Protein AF-A0A8S2QNC8-F1 (afdb_monomer_lite)

Foldseek 3Di:
DDDDDDDPDDPDDDDPDDPPPPDDPDDDPVNDDDDDPDDDDDPADWDDWDADPVVRDIWTADPVGDID

Radius of gyration: 34.06 Å; chains: 1; bounding box: 55×45×92 Å

Secondary structure (DSSP, 8-state):
-----------PPP-----------S--GGG---PPP---S-SS-EEEEEEETTTTEEEEEETTS-B-

pLDDT: mean 73.09, std 18.02, range [40.78, 97.81]

Organism: NCBI:txid392030

Structure (mmCIF, N/CA/C/O backbone):
data_AF-A0A8S2QNC8-F1
#
_entry.id   AF-A0A8S2QNC8-F1
#
loop_
_atom_site.group_PDB
_atom_site.id
_atom_site.type_symbol
_atom_site.label_atom_id
_atom_site.label_alt_id
_atom_site.label_comp_id
_atom_site.label_asym_id
_atom_site.label_entity_id
_atom_site.label_seq_id
_atom_site.pdbx_PDB_ins_code
_atom_site.Cartn_x
_atom_site.Cartn_y
_atom_site.Cartn_z
_atom_site.occupancy
_atom_site.B_iso_or_equiv
_atom_site.auth_seq_id
_atom_site.auth_comp_id
_atom_site.auth_asym_id
_atom_site.auth_atom_id
_atom_site.pdbx_PDB_model_num
ATOM 1 N N . MET A 1 1 ? 38.579 21.316 80.253 1.00 44.97 1 MET A N 1
ATOM 2 C CA . MET A 1 1 ? 37.147 21.683 80.224 1.00 44.97 1 MET A CA 1
ATOM 3 C C . MET A 1 1 ? 36.966 22.938 79.381 1.00 44.97 1 MET A C 1
ATOM 5 O O . MET A 1 1 ? 37.485 23.968 79.779 1.00 44.97 1 MET A O 1
ATOM 9 N N . SER A 1 2 ? 36.314 22.832 78.217 1.00 42.88 2 SER A N 1
ATOM 10 C CA . SER A 1 2 ? 35.445 23.850 77.581 1.00 42.88 2 SER A CA 1
ATOM 11 C C . SER A 1 2 ? 35.259 23.482 76.103 1.00 42.88 2 SER A C 1
ATOM 13 O O . SER A 1 2 ? 36.154 23.637 75.276 1.00 42.88 2 SER A O 1
ATOM 15 N N . SER A 1 3 ? 34.105 22.898 75.801 1.00 41.22 3 SER A N 1
ATOM 16 C CA . SER A 1 3 ? 33.678 22.389 74.498 1.00 41.22 3 SER A CA 1
ATOM 17 C C . SER A 1 3 ? 32.888 23.456 73.733 1.00 41.22 3 SER A C 1
ATOM 19 O O . SER A 1 3 ? 31.871 23.929 74.234 1.00 41.22 3 SER A O 1
ATOM 21 N N . ARG A 1 4 ? 33.302 23.804 72.503 1.00 57.78 4 ARG A N 1
ATOM 22 C CA . ARG A 1 4 ? 32.476 24.574 71.553 1.00 57.78 4 ARG A CA 1
ATOM 23 C C . ARG A 1 4 ? 31.928 23.652 70.467 1.00 57.78 4 ARG A C 1
ATOM 25 O O . ARG A 1 4 ? 32.678 23.060 69.697 1.00 57.78 4 ARG A O 1
ATOM 32 N N . ILE A 1 5 ? 30.607 23.545 70.441 1.00 55.09 5 ILE A N 1
ATOM 33 C CA . ILE A 1 5 ? 29.807 22.724 69.531 1.00 55.09 5 ILE A CA 1
ATOM 34 C C . ILE A 1 5 ? 29.808 23.379 68.142 1.00 55.09 5 ILE A C 1
ATOM 36 O O . ILE A 1 5 ? 29.437 24.545 68.006 1.00 55.09 5 ILE A O 1
ATOM 40 N N . LYS A 1 6 ? 30.228 22.647 67.104 1.00 54.53 6 LYS A N 1
ATOM 41 C CA . LYS A 1 6 ? 30.083 23.071 65.701 1.00 54.53 6 LYS A CA 1
ATOM 42 C C . LYS A 1 6 ? 28.691 22.649 65.221 1.00 54.53 6 LYS A C 1
ATOM 44 O O . LYS A 1 6 ? 28.396 21.459 65.183 1.00 54.53 6 LYS A O 1
ATOM 49 N N . LEU A 1 7 ? 27.838 23.621 64.902 1.00 49.59 7 LEU A N 1
ATOM 50 C CA . LEU A 1 7 ? 26.482 23.385 64.394 1.00 49.59 7 LEU A CA 1
ATOM 51 C C . LEU A 1 7 ? 26.522 22.699 63.011 1.00 49.59 7 LEU A C 1
ATOM 53 O O . LEU A 1 7 ? 27.347 23.086 62.178 1.00 49.59 7 LEU A O 1
ATOM 57 N N . PRO A 1 8 ? 25.644 21.717 62.735 1.00 46.16 8 PRO A N 1
ATOM 58 C CA . PRO A 1 8 ? 25.744 20.876 61.550 1.00 46.16 8 PRO A CA 1
ATOM 59 C C . PRO A 1 8 ? 24.821 21.330 60.411 1.00 46.16 8 PRO A C 1
ATOM 61 O O . PRO A 1 8 ? 24.094 20.508 59.885 1.00 46.16 8 PRO A O 1
ATOM 64 N N . PHE A 1 9 ? 24.807 22.601 59.995 1.00 40.78 9 PHE A N 1
ATOM 65 C CA . PHE A 1 9 ? 23.983 22.999 58.839 1.00 40.78 9 PHE A CA 1
ATOM 66 C C . PHE A 1 9 ? 24.653 24.120 58.033 1.00 40.78 9 PHE A C 1
ATOM 68 O O . PHE A 1 9 ? 24.792 25.244 58.511 1.00 40.78 9 PHE A O 1
ATOM 75 N N . LYS A 1 10 ? 25.080 23.815 56.798 1.00 51.03 10 LYS A N 1
ATOM 76 C CA . LYS A 1 10 ? 25.352 24.836 55.775 1.00 51.03 10 LYS A CA 1
ATOM 77 C C . LYS A 1 10 ? 24.008 25.241 55.168 1.00 51.03 10 LYS A C 1
ATOM 79 O O . LYS A 1 10 ? 23.312 24.386 54.627 1.00 51.03 10 LYS A O 1
ATOM 84 N N . LEU A 1 11 ? 23.666 26.525 55.255 1.00 42.38 11 LEU A N 1
ATOM 85 C CA . LEU A 1 11 ? 22.591 27.131 54.475 1.00 42.38 11 LEU A CA 1
ATOM 86 C C . LEU A 1 11 ? 23.062 27.155 53.012 1.00 42.38 11 LEU A C 1
ATOM 88 O O . LEU A 1 11 ? 23.942 27.933 52.658 1.00 42.38 11 LEU A O 1
ATOM 92 N N . GLY A 1 12 ? 22.586 26.196 52.219 1.00 43.91 12 GLY A N 1
ATOM 93 C CA . GLY A 1 12 ? 22.781 26.160 50.773 1.00 43.91 12 GLY A CA 1
ATOM 94 C C . GLY A 1 12 ? 21.598 26.845 50.111 1.00 43.91 12 GLY A C 1
ATOM 95 O O . GLY A 1 12 ? 20.458 26.442 50.344 1.00 43.91 12 GLY A O 1
ATOM 96 N N . ASP A 1 13 ? 21.894 27.894 49.353 1.00 45.44 13 ASP A N 1
ATOM 97 C CA . ASP A 1 13 ? 20.934 28.804 48.749 1.00 45.44 13 ASP A CA 1
ATOM 98 C C . ASP A 1 13 ? 19.883 28.121 47.864 1.00 45.44 13 ASP A C 1
ATOM 100 O O . ASP A 1 13 ? 20.094 27.099 47.206 1.00 45.44 13 ASP A O 1
ATOM 104 N N . SER A 1 14 ? 18.716 28.752 47.902 1.00 52.47 14 SER A N 1
ATOM 105 C CA . SER A 1 14 ? 17.510 28.527 47.126 1.00 52.47 14 SER A CA 1
ATOM 106 C C . SER A 1 14 ? 17.740 28.459 45.611 1.00 52.47 14 SER A C 1
ATOM 108 O O . SER A 1 14 ? 18.688 29.017 45.063 1.00 52.47 14 SER A O 1
ATOM 110 N N . SER A 1 15 ? 16.728 27.905 44.932 1.00 48.19 15 SER A N 1
ATOM 111 C CA . SER A 1 15 ? 16.480 27.947 43.478 1.00 48.19 15 SER A CA 1
ATOM 112 C C . SER A 1 15 ? 17.028 26.746 42.701 1.00 48.19 15 SER A C 1
ATOM 114 O O . SER A 1 15 ? 18.028 26.827 41.992 1.00 48.19 15 SER A O 1
ATOM 116 N N . LYS A 1 16 ? 16.310 25.613 42.755 1.00 43.12 16 LYS A N 1
ATOM 117 C CA . LYS A 1 16 ? 16.402 24.611 41.683 1.00 43.12 16 LYS A CA 1
ATOM 118 C C . LYS A 1 16 ? 15.962 25.290 40.382 1.00 43.12 16 LYS A C 1
ATOM 120 O O . LYS A 1 16 ? 14.779 25.566 40.203 1.00 43.12 16 LYS A O 1
ATOM 125 N N . LYS A 1 17 ? 16.949 25.612 39.542 1.00 42.47 17 LYS A N 1
ATOM 126 C CA . LYS A 1 17 ? 16.810 26.143 38.184 1.00 42.47 17 LYS A CA 1
ATOM 127 C C . LYS A 1 17 ? 15.734 25.362 37.428 1.00 42.47 17 LYS A C 1
ATOM 129 O O . LYS A 1 17 ? 15.784 24.136 37.358 1.00 42.47 17 LYS A O 1
ATOM 134 N N . ILE A 1 18 ? 14.789 26.096 36.850 1.00 55.53 18 ILE A N 1
ATOM 135 C CA . ILE A 1 18 ? 13.993 25.640 35.712 1.00 55.53 18 ILE A CA 1
ATOM 136 C C . ILE A 1 18 ? 15.009 25.167 34.671 1.00 55.53 18 ILE A C 1
ATOM 138 O O . ILE A 1 18 ? 15.919 25.920 34.329 1.00 55.53 18 ILE A O 1
ATOM 142 N N . ASN A 1 19 ? 14.920 23.905 34.258 1.00 55.06 19 ASN A N 1
ATOM 143 C CA . ASN A 1 19 ? 15.782 23.365 33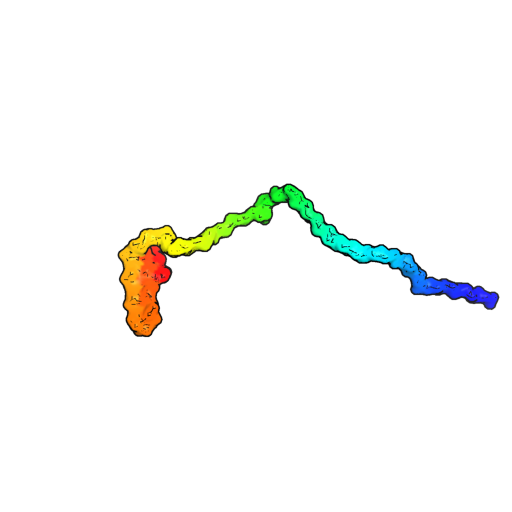.216 1.00 55.06 19 ASN A CA 1
ATOM 144 C C . ASN A 1 19 ? 15.502 24.154 31.931 1.00 55.06 19 ASN A C 1
ATOM 146 O O . ASN A 1 19 ? 14.501 23.907 31.261 1.00 55.06 19 ASN A O 1
ATOM 150 N N . GLU A 1 20 ? 16.350 25.136 31.630 1.00 60.03 20 GLU A N 1
ATOM 151 C CA . GLU A 1 20 ? 16.451 25.729 30.302 1.00 60.03 20 GLU A CA 1
ATOM 152 C C . GLU A 1 20 ? 16.766 24.580 29.349 1.00 60.03 20 GLU A C 1
ATOM 154 O O . GLU A 1 20 ? 17.843 23.987 29.398 1.00 60.03 20 GLU A O 1
ATOM 159 N N . ILE A 1 21 ? 15.785 24.204 28.534 1.00 68.31 21 ILE A N 1
ATOM 160 C CA . ILE A 1 21 ? 16.031 23.347 27.384 1.00 68.31 21 ILE A CA 1
ATOM 161 C C . ILE A 1 21 ? 16.940 24.184 26.486 1.00 68.31 21 ILE A C 1
ATOM 163 O O . ILE A 1 21 ? 16.502 25.192 25.940 1.00 68.31 21 ILE A O 1
ATOM 167 N N . GLU A 1 22 ? 18.219 23.828 26.407 1.00 66.38 22 GLU A N 1
ATOM 168 C CA . GLU A 1 22 ? 19.177 24.455 25.500 1.00 66.38 22 GLU A CA 1
ATOM 169 C C . GLU A 1 22 ? 18.745 24.129 24.063 1.00 66.38 22 GLU A C 1
ATOM 171 O O . GLU A 1 22 ? 19.060 23.072 23.515 1.00 66.38 22 GLU A O 1
ATOM 176 N N . ILE A 1 23 ? 17.920 25.000 23.477 1.00 72.25 23 ILE A N 1
ATOM 177 C CA . ILE A 1 23 ? 17.444 24.852 22.102 1.00 72.25 23 ILE A CA 1
ATOM 178 C C . ILE A 1 23 ? 18.633 25.131 21.187 1.00 72.25 2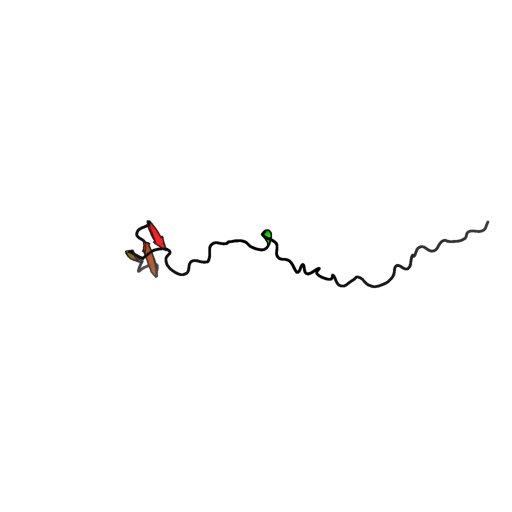3 ILE A C 1
ATOM 180 O O . ILE A 1 23 ? 19.122 26.254 21.095 1.00 72.25 23 ILE A O 1
ATOM 184 N N . THR A 1 24 ? 19.118 24.093 20.515 1.00 77.19 24 THR A N 1
ATOM 185 C CA . THR A 1 24 ? 20.200 24.215 19.539 1.00 77.19 24 THR A CA 1
ATOM 186 C C . THR A 1 24 ? 19.611 24.721 18.219 1.00 77.19 24 THR A C 1
ATOM 188 O O . THR A 1 24 ? 18.832 24.021 17.582 1.00 77.19 24 THR A O 1
ATOM 191 N N . GLU A 1 25 ? 19.967 25.935 17.789 1.00 78.19 25 GLU A N 1
ATOM 192 C CA . GLU A 1 25 ? 19.389 26.571 16.584 1.00 78.19 25 GLU A CA 1
ATOM 193 C C . GLU A 1 25 ? 19.943 26.024 15.253 1.00 78.19 25 GLU A C 1
ATOM 195 O O . GLU A 1 25 ? 19.541 26.453 14.174 1.00 78.19 25 GLU A O 1
ATOM 200 N N . THR A 1 26 ? 20.887 25.079 15.301 1.00 84.06 26 THR A N 1
ATOM 201 C CA . THR A 1 26 ? 21.505 24.479 14.111 1.00 84.06 26 THR A CA 1
ATOM 202 C C . THR A 1 26 ? 21.106 23.016 13.985 1.00 84.06 26 THR A C 1
ATOM 204 O O . THR A 1 26 ? 21.462 22.205 14.840 1.00 84.06 26 THR A O 1
ATOM 207 N N . LEU A 1 27 ? 20.418 22.677 12.892 1.00 83.94 27 LEU A N 1
ATOM 208 C CA . LEU A 1 27 ? 20.052 21.299 12.568 1.00 83.94 27 LEU A CA 1
ATOM 209 C C . LEU A 1 27 ? 21.282 20.513 12.096 1.00 83.94 27 LEU A C 1
ATOM 211 O O . LEU A 1 27 ? 22.041 20.961 11.232 1.00 83.94 27 LEU A O 1
ATOM 215 N N . LYS A 1 28 ? 21.473 19.324 12.658 1.00 87.81 28 LYS A N 1
ATOM 216 C CA . LYS A 1 28 ? 22.495 18.350 12.275 1.00 87.81 28 LYS A CA 1
ATOM 217 C C . LYS A 1 28 ? 21.907 17.350 11.289 1.00 87.81 28 LYS A C 1
ATOM 219 O O . LYS A 1 28 ? 20.702 17.142 11.217 1.00 87.81 28 LYS A O 1
ATOM 224 N N . LYS A 1 29 ? 22.778 16.666 10.546 1.00 83.25 29 LYS A N 1
ATOM 225 C CA . LYS A 1 29 ? 22.365 15.583 9.640 1.00 83.25 29 LYS A CA 1
ATOM 226 C C . LYS A 1 29 ? 21.548 14.506 10.367 1.00 83.25 29 LYS A C 1
ATOM 228 O O . LYS A 1 29 ? 20.599 13.994 9.789 1.00 83.25 29 LYS A O 1
ATOM 233 N N . ASP A 1 30 ? 21.898 14.217 11.617 1.00 85.00 30 ASP A N 1
ATOM 234 C CA . ASP A 1 30 ? 21.248 13.189 12.438 1.00 85.00 30 ASP A CA 1
ATOM 235 C C . ASP A 1 30 ? 19.827 13.578 12.891 1.00 85.00 30 ASP A C 1
ATOM 237 O O . ASP A 1 30 ? 19.062 12.706 13.295 1.00 85.00 30 ASP A O 1
ATOM 241 N N . ASP A 1 31 ? 19.443 14.855 12.757 1.00 85.88 31 ASP A N 1
ATOM 242 C CA . ASP A 1 31 ? 18.073 15.327 13.008 1.00 85.88 31 ASP A CA 1
ATOM 243 C C . ASP A 1 31 ? 17.123 14.977 11.847 1.00 85.88 31 ASP A C 1
ATOM 245 O O . ASP A 1 31 ? 15.900 15.063 11.976 1.00 85.88 31 ASP A O 1
ATOM 249 N N . PHE A 1 32 ? 17.675 14.556 10.704 1.00 83.62 32 PHE A N 1
ATOM 250 C CA . PHE A 1 32 ? 16.920 14.153 9.527 1.00 83.62 32 PHE A CA 1
ATOM 251 C C . PHE A 1 32 ? 17.109 12.662 9.257 1.00 83.62 32 PHE A C 1
ATOM 253 O O . PHE A 1 32 ? 18.215 12.181 9.017 1.00 83.62 32 PHE A O 1
ATOM 260 N N . SER A 1 33 ? 16.002 11.926 9.196 1.00 83.25 33 SER A N 1
ATOM 261 C CA . SER A 1 33 ? 15.998 10.553 8.694 1.00 83.25 33 SER A CA 1
ATOM 262 C C . SER A 1 33 ? 15.018 10.416 7.537 1.00 83.25 33 SER A C 1
ATOM 264 O O . SER A 1 33 ? 13.907 10.948 7.562 1.00 83.25 33 SER A O 1
ATOM 266 N N . PHE A 1 34 ? 15.437 9.698 6.496 1.00 80.88 34 PHE A N 1
ATOM 267 C CA . PHE A 1 34 ? 14.527 9.259 5.449 1.00 80.88 34 PHE A CA 1
ATOM 268 C C . PHE A 1 34 ? 13.845 7.979 5.932 1.00 80.88 34 PHE A C 1
ATOM 270 O O . PHE A 1 34 ? 14.492 6.942 6.068 1.00 80.88 34 PHE A O 1
ATOM 277 N N . SER A 1 35 ? 12.548 8.058 6.215 1.00 75.31 35 SER A N 1
ATOM 278 C CA . SER A 1 35 ? 11.707 6.883 6.448 1.00 75.31 35 SER A CA 1
ATOM 279 C C . SER A 1 35 ? 10.876 6.610 5.200 1.00 75.31 35 SER A C 1
ATOM 281 O O . SER A 1 35 ? 10.512 7.535 4.470 1.00 75.31 35 SER A O 1
ATOM 283 N N . GLU A 1 36 ? 10.599 5.336 4.913 1.00 74.12 36 GLU A N 1
ATOM 284 C CA . GLU A 1 36 ? 9.712 5.010 3.802 1.00 74.12 36 GLU A CA 1
ATOM 285 C C . GLU A 1 36 ? 8.327 5.595 4.103 1.00 74.12 36 GLU A C 1
ATOM 287 O O . GLU A 1 36 ? 7.689 5.257 5.100 1.00 74.12 36 GLU A O 1
ATOM 292 N N . MET A 1 37 ? 7.886 6.528 3.258 1.00 62.88 37 MET A N 1
ATOM 293 C CA . MET A 1 37 ? 6.587 7.168 3.407 1.00 62.88 37 MET A CA 1
ATOM 294 C C . MET A 1 37 ? 5.490 6.102 3.395 1.00 62.88 37 MET A C 1
ATOM 296 O O . MET A 1 37 ? 5.510 5.195 2.557 1.00 62.88 37 MET A O 1
ATOM 300 N N . VAL A 1 38 ? 4.510 6.234 4.295 1.00 62.03 38 VAL A N 1
ATOM 301 C CA . VAL A 1 38 ? 3.328 5.366 4.317 1.00 62.03 38 VAL A CA 1
ATOM 302 C C . VAL A 1 38 ? 2.711 5.351 2.921 1.00 62.03 38 VAL A C 1
ATOM 304 O O . VAL A 1 38 ? 2.218 6.364 2.422 1.00 62.03 38 VAL A O 1
ATOM 307 N N . ARG A 1 39 ? 2.769 4.192 2.264 1.00 69.38 39 ARG A N 1
ATOM 308 C CA . ARG A 1 39 ? 2.237 4.038 0.913 1.00 69.38 39 ARG A CA 1
ATOM 309 C C . ARG A 1 39 ? 0.728 3.863 0.977 1.00 69.38 39 ARG A C 1
ATOM 311 O O . ARG A 1 39 ? 0.231 2.751 1.163 1.00 69.38 39 ARG A O 1
ATOM 318 N N . TYR A 1 40 ? 0.008 4.965 0.791 1.00 72.19 40 TYR A N 1
ATOM 319 C CA . TYR A 1 40 ? -1.428 4.942 0.536 1.00 72.19 40 TYR A CA 1
ATOM 320 C C . TYR A 1 40 ? -1.697 4.252 -0.810 1.00 72.19 40 TYR A C 1
ATOM 322 O O . TYR A 1 40 ? -1.084 4.576 -1.826 1.00 72.19 40 TYR A O 1
ATOM 330 N N . GLY A 1 41 ? -2.598 3.269 -0.815 1.00 74.44 41 GLY A N 1
ATOM 331 C CA . GLY A 1 41 ? -2.968 2.527 -2.023 1.00 74.44 41 GLY A CA 1
ATOM 332 C C . GLY A 1 41 ? -1.980 1.427 -2.427 1.00 74.44 41 GLY A C 1
ATOM 333 O O . GLY A 1 41 ? -1.365 0.769 -1.582 1.00 74.44 41 GLY A O 1
ATOM 334 N N . PHE A 1 42 ? -1.867 1.180 -3.734 1.00 72.56 42 PHE A N 1
ATOM 335 C CA . PHE A 1 42 ? -1.062 0.097 -4.301 1.00 72.56 42 PHE A CA 1
ATOM 336 C C . PHE A 1 42 ? 0.265 0.632 -4.851 1.00 72.56 42 PHE A C 1
ATOM 338 O O . PHE A 1 42 ? 0.252 1.596 -5.612 1.00 72.56 42 PHE A O 1
ATOM 345 N N . PRO A 1 43 ? 1.411 0.005 -4.522 1.00 74.12 43 PRO A N 1
ATOM 346 C CA . PRO A 1 43 ? 2.722 0.446 -5.012 1.00 74.12 43 PRO A CA 1
ATOM 347 C C . PRO A 1 43 ? 2.862 0.331 -6.538 1.00 74.12 43 PRO A C 1
ATOM 349 O O . PRO A 1 43 ? 3.698 1.005 -7.133 1.00 74.12 43 PRO A O 1
ATOM 352 N N . TYR A 1 44 ? 2.030 -0.501 -7.170 1.00 79.56 44 TYR A N 1
ATOM 353 C CA . TYR A 1 44 ? 1.982 -0.714 -8.612 1.00 79.56 44 TYR A CA 1
ATOM 354 C C . TYR A 1 44 ? 0.536 -0.800 -9.092 1.00 79.56 44 TYR A C 1
ATOM 356 O O . TYR A 1 44 ? -0.376 -1.027 -8.297 1.00 79.56 44 TYR A O 1
ATOM 364 N N . ARG A 1 45 ? 0.335 -0.682 -10.411 1.00 85.06 45 ARG A N 1
ATOM 365 C CA . ARG A 1 45 ? -0.985 -0.824 -11.036 1.00 85.06 45 ARG A CA 1
ATOM 366 C C . ARG A 1 45 ? -1.610 -2.180 -10.657 1.00 85.06 45 ARG A C 1
ATOM 368 O O . ARG A 1 45 ? -1.003 -3.212 -10.965 1.00 85.06 45 ARG A O 1
ATOM 375 N N . PRO A 1 46 ? -2.799 -2.194 -10.030 1.00 88.94 46 PRO A N 1
ATOM 376 C CA . PRO A 1 46 ? -3.546 -3.420 -9.793 1.00 88.94 46 PRO A CA 1
ATOM 377 C C . PRO A 1 46 ? -3.828 -4.136 -11.112 1.00 88.94 46 PRO A C 1
ATOM 379 O O . PRO A 1 46 ? -4.144 -3.500 -12.121 1.00 88.94 46 PRO A O 1
ATOM 382 N N . THR A 1 47 ? -3.700 -5.455 -11.108 1.00 91.69 47 THR A N 1
ATOM 383 C CA . THR A 1 47 ? -3.971 -6.300 -12.279 1.00 91.69 47 THR A CA 1
ATOM 384 C C . THR A 1 47 ? -5.043 -7.341 -12.013 1.00 91.69 47 THR A C 1
ATOM 386 O O . THR A 1 47 ? -5.712 -7.751 -12.955 1.00 91.69 47 THR A O 1
ATOM 389 N N . THR A 1 48 ? -5.219 -7.746 -10.754 1.00 91.75 48 THR A N 1
ATOM 390 C CA . THR A 1 48 ? -6.133 -8.825 -10.369 1.00 91.75 48 THR A CA 1
ATOM 391 C C . THR A 1 48 ? -6.901 -8.441 -9.113 1.00 91.75 48 THR A C 1
ATOM 393 O O . THR A 1 48 ? -6.367 -7.753 -8.245 1.00 91.75 48 THR A O 1
ATOM 396 N N . VAL A 1 49 ? -8.138 -8.917 -8.999 1.00 93.19 49 VAL A N 1
ATOM 397 C CA . VAL A 1 49 ? -8.986 -8.764 -7.816 1.00 93.19 49 VAL A CA 1
ATOM 398 C C . VAL A 1 49 ? -9.732 -10.072 -7.557 1.00 93.19 49 VAL A C 1
ATOM 400 O O . VAL A 1 49 ? -10.158 -10.728 -8.506 1.00 93.19 49 VAL A O 1
ATOM 403 N N . THR A 1 50 ? -9.872 -10.467 -6.293 1.00 94.69 50 THR A N 1
ATOM 404 C CA . THR A 1 50 ? -10.692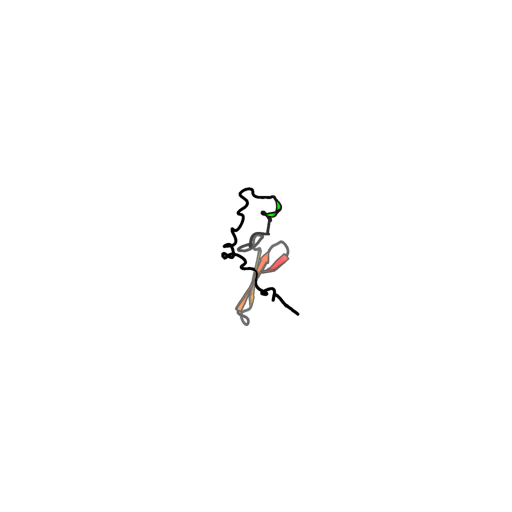 -11.613 -5.881 1.00 94.69 50 THR A CA 1
ATOM 405 C C . THR A 1 50 ? -11.428 -11.305 -4.584 1.00 94.69 50 THR A C 1
ATOM 407 O O . THR A 1 50 ? -10.933 -10.546 -3.750 1.00 94.69 50 THR A O 1
ATOM 410 N N . TYR A 1 51 ? -12.622 -11.871 -4.429 1.00 96.44 51 TYR A N 1
ATOM 411 C CA . TYR A 1 51 ? -13.491 -11.637 -3.282 1.00 96.44 51 TYR A CA 1
ATOM 412 C C . TYR A 1 51 ? -13.911 -12.959 -2.641 1.00 96.44 51 TYR A C 1
ATOM 414 O O . TYR A 1 51 ? -14.395 -13.857 -3.331 1.00 96.44 51 TYR A O 1
ATOM 422 N N . ASP A 1 52 ? -13.772 -13.047 -1.319 1.00 96.88 52 ASP A N 1
ATOM 423 C CA . ASP A 1 52 ? -14.327 -14.124 -0.503 1.00 96.88 52 ASP A CA 1
ATOM 424 C C . ASP A 1 52 ? -15.645 -13.658 0.130 1.00 96.88 52 ASP A C 1
ATOM 426 O O . ASP A 1 52 ? -15.679 -12.779 0.997 1.00 96.88 52 ASP A O 1
ATOM 430 N N . SER A 1 53 ? -16.751 -14.267 -0.298 1.00 96.25 53 SER A N 1
ATOM 431 C CA . SER A 1 53 ? -18.100 -13.924 0.153 1.00 96.25 53 SER A CA 1
ATOM 432 C C . SER A 1 53 ? -18.440 -14.423 1.553 1.00 96.25 53 SER A C 1
ATOM 434 O O . SER A 1 53 ? -19.363 -13.875 2.162 1.00 96.25 53 SER A O 1
ATOM 436 N N . VAL A 1 54 ? -17.719 -15.412 2.081 1.00 97.81 54 VAL A N 1
ATOM 437 C CA . VAL A 1 54 ? -17.911 -15.926 3.440 1.00 97.81 54 VAL A CA 1
ATOM 438 C C . VAL A 1 54 ? -17.200 -15.004 4.421 1.00 97.81 54 VAL A C 1
ATOM 440 O O . VAL A 1 54 ? -17.813 -14.521 5.371 1.00 97.81 54 VAL A O 1
ATOM 443 N N . GLN A 1 55 ? -15.933 -14.696 4.143 1.00 96.00 55 GLN A N 1
ATOM 444 C CA . GLN A 1 55 ? -15.086 -13.894 5.031 1.00 96.00 55 GLN A CA 1
ATOM 445 C C . GLN A 1 55 ? -15.206 -12.384 4.796 1.00 96.00 55 GLN A C 1
ATOM 447 O O . GLN A 1 55 ? -14.702 -11.594 5.589 1.00 96.00 55 GLN A O 1
ATOM 452 N N . LYS A 1 56 ? -15.894 -11.975 3.723 1.00 95.31 56 LYS A N 1
ATOM 453 C CA . LYS A 1 56 ? -16.037 -10.575 3.296 1.00 95.31 56 LYS A CA 1
ATOM 454 C C . LYS A 1 56 ? -14.685 -9.905 3.029 1.00 95.31 56 LYS A C 1
ATOM 456 O O . LYS A 1 56 ? -14.529 -8.709 3.264 1.00 95.31 56 LYS A O 1
ATOM 461 N N . LEU A 1 57 ? -13.728 -10.674 2.510 1.00 96.25 57 LEU A N 1
ATOM 462 C CA . LEU A 1 57 ? -12.381 -10.204 2.200 1.00 96.25 57 LEU A CA 1
ATOM 463 C C . LEU A 1 57 ? -12.234 -9.909 0.713 1.00 96.25 57 LEU A C 1
ATOM 465 O O . LEU A 1 57 ? -12.712 -10.658 -0.136 1.00 96.25 57 LEU A O 1
ATOM 469 N N . LEU A 1 58 ? -11.534 -8.822 0.412 1.00 92.88 58 LEU A N 1
ATOM 470 C CA . LEU A 1 58 ? -11.147 -8.432 -0.934 1.00 92.88 58 LEU A CA 1
ATOM 471 C C . LEU A 1 58 ? -9.625 -8.486 -1.011 1.00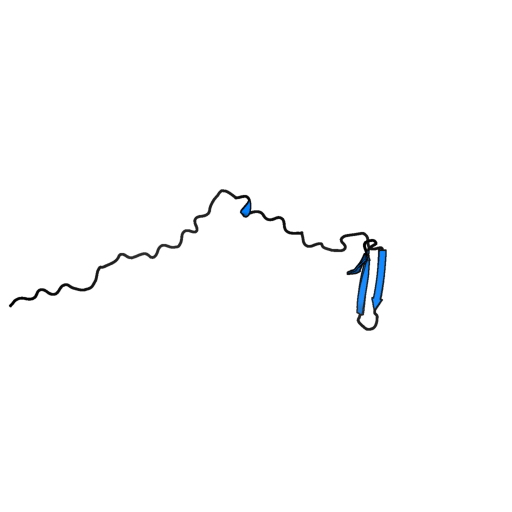 92.88 58 LEU A C 1
ATOM 473 O O . LEU A 1 58 ? -8.965 -7.772 -0.264 1.00 92.88 58 LEU A O 1
ATOM 477 N N . ALA A 1 59 ? -9.086 -9.301 -1.911 1.00 92.69 59 ALA A N 1
ATOM 478 C CA . ALA A 1 59 ? -7.655 -9.349 -2.180 1.00 92.69 59 ALA A CA 1
ATOM 479 C C . ALA A 1 59 ? -7.365 -8.759 -3.562 1.00 92.69 59 ALA A C 1
ATOM 481 O O . ALA A 1 59 ? -8.033 -9.086 -4.550 1.00 92.69 59 ALA A O 1
ATOM 482 N N . ILE A 1 60 ? -6.360 -7.888 -3.643 1.00 92.25 60 ILE A N 1
ATOM 483 C CA . ILE A 1 60 ? -5.966 -7.195 -4.871 1.00 92.25 60 ILE A CA 1
ATOM 484 C C . ILE A 1 60 ? -4.502 -7.507 -5.182 1.00 92.25 60 ILE A C 1
ATOM 486 O O . ILE A 1 60 ? -3.600 -7.225 -4.396 1.00 92.25 60 ILE A O 1
ATOM 490 N N . GLY A 1 61 ? -4.267 -8.07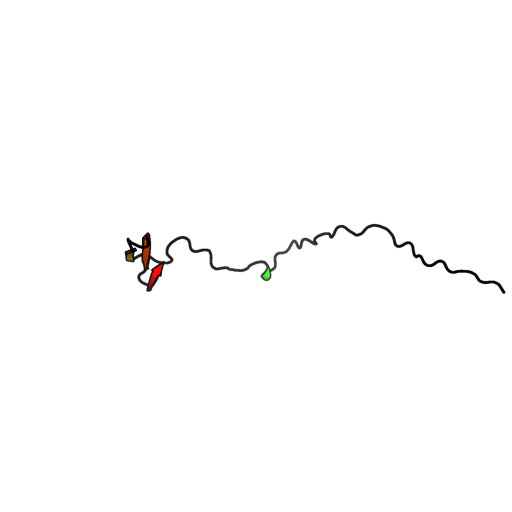1 -6.367 1.00 90.25 61 GLY A N 1
ATOM 491 C CA . GLY A 1 61 ? -2.950 -8.446 -6.869 1.00 90.25 61 GLY A CA 1
ATOM 492 C C . GLY A 1 61 ? -2.376 -7.429 -7.857 1.00 90.25 61 GLY A C 1
ATOM 493 O O . GLY A 1 61 ? -3.096 -6.843 -8.671 1.00 90.25 61 GLY A O 1
ATOM 494 N N . THR A 1 62 ? -1.056 -7.255 -7.826 1.00 89.50 62 THR A N 1
ATOM 495 C CA . THR A 1 62 ? -0.289 -6.470 -8.811 1.00 89.50 62 THR A CA 1
ATOM 496 C C . THR A 1 62 ? 0.578 -7.375 -9.694 1.00 89.50 62 THR A C 1
ATOM 498 O O . THR A 1 62 ? 0.922 -8.488 -9.298 1.00 89.50 62 THR A O 1
ATOM 501 N N . LYS A 1 63 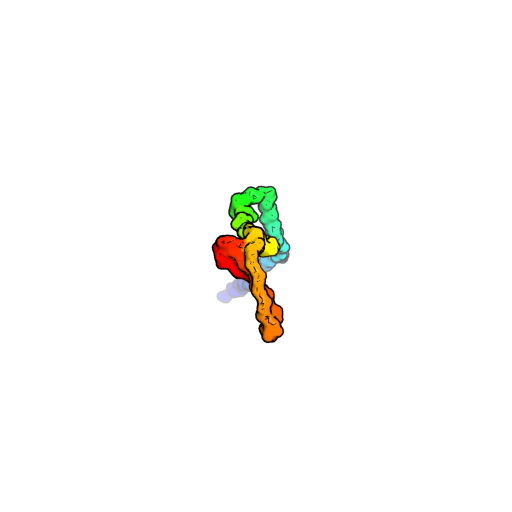? 1.015 -6.882 -10.866 1.00 84.69 63 LYS A N 1
ATOM 502 C CA . LYS A 1 63 ? 1.908 -7.622 -11.792 1.00 84.69 63 LYS A CA 1
ATOM 503 C C . LYS A 1 63 ? 3.198 -8.132 -11.126 1.00 84.69 63 LYS A C 1
ATOM 505 O O . LYS A 1 63 ? 3.759 -9.127 -11.567 1.00 84.69 63 LYS A O 1
ATOM 510 N N . HIS A 1 64 ? 3.664 -7.454 -10.079 1.00 81.94 64 HIS A N 1
ATOM 511 C CA . HIS A 1 64 ? 4.893 -7.793 -9.357 1.00 81.94 64 HIS A CA 1
ATOM 512 C C . HIS A 1 64 ? 4.680 -8.836 -8.245 1.00 81.94 64 HIS A C 1
ATOM 514 O O . HIS A 1 64 ? 5.577 -9.049 -7.439 1.00 81.94 64 HIS A O 1
ATOM 520 N N . GLY A 1 65 ? 3.502 -9.468 -8.170 1.00 78.38 65 GLY A N 1
ATOM 521 C CA . GLY A 1 65 ? 3.218 -10.532 -7.200 1.00 78.38 65 GLY A CA 1
ATOM 522 C C . GLY A 1 65 ? 2.858 -10.043 -5.795 1.00 78.38 65 GLY A C 1
ATOM 523 O O . GLY A 1 65 ? 2.727 -10.853 -4.885 1.00 78.38 65 GLY A O 1
ATOM 524 N N . ILE A 1 66 ? 2.672 -8.733 -5.603 1.00 80.81 66 ILE A N 1
ATOM 525 C CA . ILE A 1 66 ? 2.206 -8.172 -4.327 1.00 80.81 66 ILE A CA 1
ATOM 526 C C . ILE A 1 66 ? 0.686 -8.316 -4.242 1.00 80.81 66 ILE A C 1
ATOM 528 O O . ILE A 1 66 ? -0.006 -7.904 -5.180 1.00 80.81 66 ILE A O 1
ATOM 532 N N . ILE A 1 67 ? 0.199 -8.839 -3.114 1.00 82.31 67 ILE A N 1
ATOM 533 C CA . ILE A 1 67 ? -1.218 -8.943 -2.747 1.00 82.31 67 ILE A CA 1
ATOM 534 C C . ILE A 1 67 ? -1.457 -8.032 -1.534 1.00 82.31 67 ILE A C 1
ATOM 536 O O . ILE A 1 67 ? -0.696 -8.109 -0.567 1.00 82.31 67 ILE A O 1
ATOM 540 N N . LYS A 1 68 ? -2.469 -7.162 -1.595 1.00 75.19 68 LYS A N 1
ATOM 541 C CA . LYS A 1 68 ? -2.995 -6.435 -0.427 1.00 75.19 68 LYS A CA 1
ATOM 542 C C . LYS A 1 68 ? -4.464 -6.755 -0.210 1.00 75.19 68 LYS A C 1
ATOM 544 O O . LYS A 1 68 ? -5.137 -7.080 -1.217 1.00 75.19 68 LYS A O 1
#

Sequence (68 aa):
MSSRIKLPFKLGDSSKKINEIEITETLKKDDFSFSEMVRYGFPYRPTTVTYDSVQKLLAIGTKHGIIK